Protein AF-A0A090VFE7-F1 (afdb_monomer_lite)

Organism: NCBI:txid221126

Secondary structure (DSSP, 8-state):
--GGGSTTTTTTSTTGGG--SSB-TTSPBPGGGHHHHHHHHHHHHHHHHHHHHHHHHHHHHH---------GGG------

pLDDT: mean 76.49, std 19.04, range [37.59, 97.81]

Sequence (80 aa):
MTIDSNTLFQNYFTNHKNYDEVLKSNMKINPEWGDLLSNLITAGPDELISRQKEIDWLMDENGVTYNVYNDPKAYTVLGI

Foldseek 3Di:
DDLCPDPVCVCVCVPVPDDDPQADPVRDGDVVCVVVVVVDVVCDDVNVVVVVVVVVVCCVVVVPPPPPPDDPPPPPDDDD

Radius of gyration: 19.97 Å; chains: 1; bounding box: 31×37×54 Å

Structure (mmCIF, N/CA/C/O backbone):
data_AF-A0A090VFE7-F1
#
_entry.id   AF-A0A090VFE7-F1
#
loop_
_atom_site.group_PDB
_atom_site.id
_atom_site.type_symbol
_atom_site.label_atom_id
_atom_site.label_alt_id
_atom_site.label_comp_id
_atom_site.label_asym_id
_atom_site.label_entity_id
_atom_site.label_seq_id
_atom_site.pdbx_PDB_ins_code
_atom_site.Cartn_x
_atom_site.Cartn_y
_atom_site.Cartn_z
_atom_site.occupancy
_atom_site.B_iso_or_equiv
_atom_site.auth_seq_id
_atom_site.auth_comp_id
_atom_site.auth_asym_id
_atom_site.auth_atom_id
_atom_site.pdbx_PDB_model_num
ATOM 1 N N . MET A 1 1 ? -17.390 -26.154 12.929 1.00 48.28 1 MET A N 1
ATOM 2 C CA . MET A 1 1 ? -17.062 -25.651 14.278 1.00 48.28 1 MET A CA 1
ATOM 3 C C . MET A 1 1 ? -17.492 -24.192 14.316 1.00 48.28 1 MET A C 1
ATOM 5 O O . MET A 1 1 ? -16.931 -23.399 13.576 1.00 48.28 1 MET A O 1
ATOM 9 N N . THR A 1 2 ? -18.566 -23.863 15.031 1.00 53.22 2 THR A N 1
ATOM 10 C CA . THR A 1 2 ? -19.121 -22.501 15.115 1.00 53.22 2 THR A CA 1
ATOM 11 C C . THR A 1 2 ? -18.287 -21.678 16.090 1.00 53.22 2 THR A C 1
ATOM 13 O O . THR A 1 2 ? -18.261 -21.975 17.285 1.00 53.22 2 THR A O 1
ATOM 16 N N . ILE A 1 3 ? -17.588 -20.666 15.573 1.00 59.97 3 ILE A N 1
ATOM 17 C CA . ILE A 1 3 ? -16.689 -19.782 16.336 1.00 59.97 3 ILE A CA 1
ATOM 18 C C . ILE A 1 3 ? -17.427 -19.134 17.526 1.00 59.97 3 ILE A C 1
ATOM 20 O O . ILE A 1 3 ? -16.843 -18.963 18.593 1.00 59.97 3 ILE A O 1
ATOM 24 N N . ASP A 1 4 ? -18.739 -18.931 17.389 1.00 60.53 4 ASP A N 1
ATOM 25 C CA . ASP A 1 4 ? -19.641 -18.359 18.398 1.00 60.53 4 ASP A CA 1
ATOM 26 C C . ASP A 1 4 ? -19.748 -19.169 19.707 1.00 60.53 4 ASP A C 1
ATOM 28 O O . ASP A 1 4 ? -20.146 -18.637 20.742 1.00 60.53 4 ASP A O 1
ATOM 32 N N . SER A 1 5 ? -19.397 -20.460 19.689 1.00 67.06 5 SER A N 1
ATOM 33 C CA . SER A 1 5 ? -19.499 -21.346 20.864 1.00 67.06 5 SER A CA 1
ATOM 34 C C . SER A 1 5 ? -18.254 -21.351 21.757 1.00 67.06 5 SER A C 1
ATOM 36 O O . SER A 1 5 ? -18.301 -21.857 22.878 1.00 67.06 5 SER A O 1
ATOM 38 N N . ASN A 1 6 ? -17.144 -20.771 21.293 1.00 77.50 6 ASN A N 1
ATOM 39 C CA . ASN A 1 6 ? -15.912 -20.674 22.065 1.00 77.50 6 ASN A CA 1
ATOM 40 C C . ASN A 1 6 ? -15.886 -19.346 22.835 1.00 77.50 6 ASN A C 1
ATOM 42 O O . ASN A 1 6 ? -15.878 -18.271 22.235 1.00 77.50 6 ASN A O 1
ATOM 46 N N . THR A 1 7 ? -15.841 -19.424 24.168 1.00 80.38 7 THR A N 1
ATOM 47 C CA . THR A 1 7 ? -15.814 -18.261 25.073 1.00 80.38 7 THR A CA 1
ATOM 48 C C . THR A 1 7 ? -14.683 -17.281 24.763 1.00 80.38 7 THR A C 1
ATOM 50 O O . THR A 1 7 ? -14.847 -16.086 24.990 1.00 80.38 7 THR A O 1
ATOM 53 N N . LEU A 1 8 ? -13.574 -17.755 24.184 1.00 79.00 8 LEU A N 1
ATOM 54 C CA . LEU A 1 8 ? -12.454 -16.917 23.757 1.00 79.00 8 LEU A CA 1
ATOM 55 C C . LEU A 1 8 ? -12.839 -15.934 22.641 1.00 79.00 8 LEU A C 1
ATOM 57 O O . LEU A 1 8 ? -12.322 -14.821 22.600 1.00 79.00 8 LEU A O 1
ATOM 61 N N . PHE A 1 9 ? -13.744 -16.329 21.742 1.00 78.94 9 PHE A N 1
ATOM 62 C CA . PHE A 1 9 ? -14.066 -15.564 20.535 1.00 78.94 9 PHE A CA 1
ATOM 63 C C . PHE A 1 9 ? -15.433 -14.874 20.575 1.00 78.94 9 PHE A C 1
ATOM 65 O O . PHE A 1 9 ? -15.751 -14.135 19.645 1.00 78.94 9 PHE A O 1
ATOM 72 N N . GLN A 1 10 ? -16.209 -15.037 21.656 1.00 73.69 10 GLN A N 1
ATOM 73 C CA . GLN A 1 10 ? -17.570 -14.486 21.791 1.00 73.69 10 GLN A CA 1
ATOM 74 C C . GLN A 1 10 ? -17.672 -12.983 21.492 1.00 73.69 10 GLN A C 1
ATOM 76 O O . GLN A 1 10 ? -18.677 -12.535 20.949 1.00 73.69 10 GLN A O 1
ATOM 81 N N . ASN A 1 11 ? -16.623 -12.213 21.797 1.00 71.94 11 ASN A N 1
ATOM 82 C CA . ASN A 1 11 ? -16.561 -10.771 21.542 1.00 71.94 11 ASN A CA 1
ATOM 83 C C . ASN A 1 11 ? -15.457 -10.373 20.555 1.00 71.94 11 ASN A C 1
ATOM 85 O O . ASN A 1 11 ? -15.195 -9.190 20.369 1.00 71.94 11 ASN A O 1
ATOM 89 N N . TYR A 1 12 ? -14.779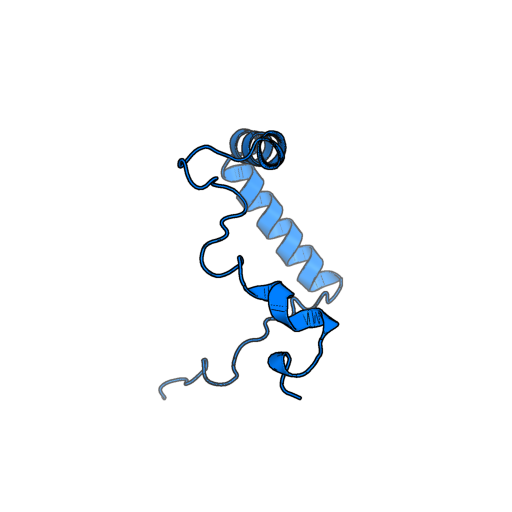 -11.336 19.928 1.00 70.94 12 TYR A N 1
ATOM 90 C CA . TYR A 1 12 ? -13.641 -11.026 19.064 1.00 70.94 12 TYR A CA 1
ATOM 91 C C . TYR A 1 12 ? -14.082 -10.215 17.837 1.00 70.94 12 TYR A C 1
ATOM 93 O O . TYR A 1 12 ? -13.431 -9.250 17.457 1.00 70.94 12 TYR A O 1
ATOM 101 N N . PHE A 1 13 ? -15.252 -10.523 17.271 1.00 69.62 13 PHE A N 1
ATOM 102 C CA . PHE A 1 13 ? -15.762 -9.863 16.064 1.00 69.62 13 PHE A CA 1
ATOM 103 C C . PHE A 1 13 ? -16.808 -8.765 16.320 1.00 69.62 13 PHE A C 1
ATOM 105 O O . PHE A 1 13 ? -17.261 -8.132 15.367 1.00 69.62 13 PHE A O 1
ATOM 112 N N . THR A 1 14 ? -17.197 -8.494 17.572 1.00 67.00 14 THR A N 1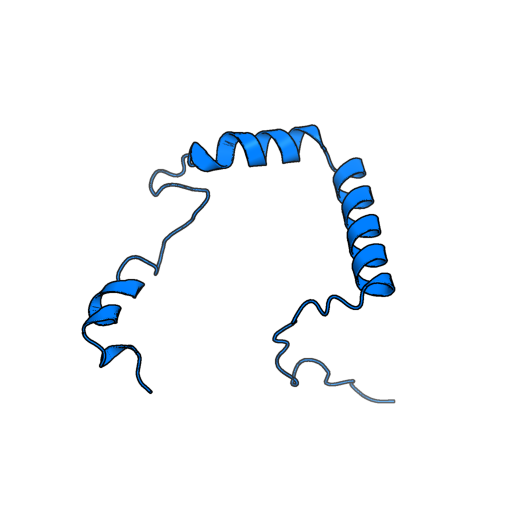
ATOM 113 C CA . THR A 1 14 ? -18.341 -7.607 17.880 1.00 67.00 14 THR A CA 1
ATOM 114 C C . THR A 1 14 ? -18.138 -6.156 17.442 1.00 67.00 14 THR A C 1
ATOM 116 O O . THR A 1 14 ? -19.115 -5.489 17.111 1.00 67.00 14 THR A O 1
ATOM 119 N N . ASN A 1 15 ? -16.890 -5.696 17.328 1.00 60.53 15 ASN A N 1
ATOM 120 C CA . ASN A 1 15 ? -16.556 -4.339 16.877 1.00 60.53 15 ASN A CA 1
ATOM 121 C C . ASN A 1 15 ? -16.035 -4.262 15.430 1.00 60.53 15 ASN A C 1
ATOM 123 O O . ASN A 1 15 ? -15.729 -3.176 14.948 1.00 60.53 15 ASN A O 1
ATOM 127 N N . HIS A 1 16 ? -15.948 -5.389 14.717 1.00 64.25 16 HIS A N 1
ATOM 128 C CA . HIS A 1 16 ? -15.283 -5.450 13.409 1.00 64.25 16 HIS A CA 1
ATOM 129 C C . HIS A 1 16 ? -16.197 -5.132 12.222 1.00 64.25 16 HIS A C 1
ATOM 131 O O . HIS A 1 16 ? -15.718 -4.997 11.102 1.00 64.25 16 HIS A O 1
ATOM 137 N N . LYS A 1 17 ? -17.511 -4.974 12.431 1.00 62.06 17 LYS A N 1
ATOM 138 C CA . LYS A 1 17 ? -18.454 -4.762 11.319 1.00 62.06 17 LYS A CA 1
ATOM 139 C C . LYS A 1 17 ? -18.267 -3.441 10.561 1.00 62.06 17 LYS A C 1
ATOM 141 O O . LYS A 1 17 ? -18.756 -3.357 9.446 1.00 62.06 17 LYS A O 1
ATOM 146 N N . ASN A 1 18 ? -17.573 -2.457 11.140 1.00 66.75 18 ASN A N 1
ATOM 147 C CA . ASN A 1 18 ? -17.325 -1.133 10.550 1.00 66.75 18 ASN A CA 1
ATOM 148 C C . ASN A 1 18 ? -15.915 -0.606 10.892 1.00 66.75 18 ASN A C 1
ATOM 150 O O . ASN A 1 18 ? -15.731 0.600 11.063 1.00 66.75 18 ASN A O 1
ATOM 154 N N . TYR A 1 19 ? -14.945 -1.500 11.099 1.00 75.44 19 TYR A N 1
ATOM 155 C CA . TYR A 1 19 ? -13.573 -1.084 11.372 1.00 75.44 19 TYR A CA 1
ATOM 156 C C . TYR A 1 19 ? -12.856 -0.808 10.051 1.00 75.44 19 TYR A C 1
ATOM 158 O O . TYR A 1 19 ? -12.682 -1.714 9.240 1.00 75.44 19 TYR A O 1
ATOM 166 N N . ASP A 1 20 ? -12.470 0.446 9.847 1.00 86.31 20 ASP A N 1
ATOM 167 C CA . ASP A 1 20 ? -11.548 0.851 8.793 1.00 86.31 20 ASP A CA 1
ATOM 168 C C . ASP A 1 20 ? -10.182 1.100 9.448 1.00 86.31 20 ASP A C 1
ATOM 170 O O . ASP A 1 20 ? -10.068 1.827 10.440 1.00 86.31 20 ASP A O 1
ATOM 174 N N . GLU A 1 21 ? -9.150 0.427 8.942 1.00 88.38 21 GLU A N 1
ATOM 175 C CA . GLU A 1 21 ? -7.792 0.512 9.485 1.00 88.38 21 GLU A CA 1
ATOM 176 C C . GLU A 1 21 ? -7.172 1.898 9.258 1.00 88.38 21 GLU A C 1
ATOM 178 O O . GLU A 1 21 ? -6.422 2.401 10.108 1.00 88.38 21 GLU A O 1
ATOM 183 N N . VAL A 1 22 ? -7.515 2.520 8.126 1.00 91.69 22 VAL A N 1
ATOM 184 C CA . VAL A 1 22 ? -6.931 3.762 7.619 1.00 91.69 22 VAL A CA 1
ATOM 185 C C . VAL A 1 22 ? -7.731 4.968 8.095 1.00 91.69 22 VAL A C 1
ATOM 187 O O . VAL A 1 22 ? -7.145 5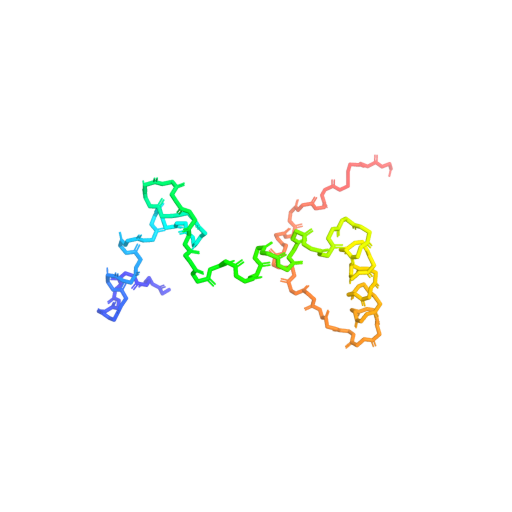.965 8.517 1.00 91.69 22 VAL A O 1
ATOM 190 N N . LEU A 1 23 ? -9.061 4.900 8.059 1.00 90.75 23 LEU A N 1
ATOM 191 C CA . LEU A 1 23 ? -9.954 5.978 8.466 1.00 90.75 23 LEU A CA 1
ATOM 192 C C . LEU A 1 23 ? -10.556 5.708 9.843 1.00 90.75 23 LEU A C 1
ATOM 194 O O . LEU A 1 23 ? -11.263 4.737 10.085 1.00 90.75 23 LEU A O 1
ATOM 198 N N . LYS A 1 24 ? -10.356 6.650 10.762 1.00 87.19 24 LYS A N 1
ATOM 199 C CA . LYS A 1 24 ? -11.100 6.672 12.024 1.00 87.19 24 LYS A CA 1
ATOM 200 C C . LYS A 1 24 ? -12.568 7.012 11.752 1.00 87.19 24 LYS A C 1
ATOM 202 O O . LYS A 1 24 ? -12.905 7.628 10.745 1.00 87.19 24 LYS A O 1
ATOM 207 N N . SER A 1 25 ? -13.440 6.728 12.718 1.00 85.12 25 SER A N 1
ATOM 208 C CA . SER A 1 25 ? -14.885 7.018 12.636 1.00 85.12 25 SER A CA 1
ATOM 209 C C . SER A 1 25 ? -15.239 8.487 12.357 1.00 85.12 25 SER A C 1
ATOM 211 O O . SER A 1 25 ? -16.348 8.787 11.928 1.00 85.12 25 SER A O 1
ATOM 213 N N . ASN A 1 26 ? -14.307 9.414 12.585 1.00 89.12 26 ASN A N 1
ATOM 214 C CA . ASN A 1 26 ? -14.439 10.838 12.277 1.00 89.12 26 ASN A CA 1
ATOM 215 C C . ASN A 1 26 ? -13.860 11.230 10.904 1.00 89.12 26 ASN A C 1
ATOM 217 O O . ASN A 1 26 ? -13.602 12.412 10.678 1.00 89.12 26 ASN A O 1
ATOM 221 N N . MET A 1 27 ? -13.613 10.256 10.024 1.00 88.50 27 MET A N 1
ATOM 222 C CA . MET A 1 27 ? -13.036 10.431 8.686 1.00 88.50 27 MET A CA 1
ATOM 223 C C . MET A 1 27 ? -11.618 11.020 8.673 1.00 88.50 27 MET A C 1
ATOM 225 O O . MET A 1 27 ? -11.157 11.512 7.645 1.00 88.50 27 MET A O 1
ATOM 229 N N . LYS A 1 28 ? -10.900 10.978 9.802 1.00 92.56 28 LYS A N 1
ATOM 230 C CA . LYS A 1 28 ? -9.478 11.336 9.844 1.00 92.56 28 LYS A CA 1
ATOM 231 C C . LYS A 1 28 ? -8.618 10.110 9.595 1.00 92.56 28 LYS A C 1
ATOM 233 O O . LYS A 1 28 ? -8.907 9.036 10.121 1.00 92.56 28 LYS A O 1
ATOM 238 N N . ILE A 1 29 ? -7.518 10.313 8.876 1.00 92.44 29 ILE A N 1
ATOM 239 C CA . ILE A 1 29 ? -6.490 9.290 8.696 1.00 92.44 29 ILE A CA 1
ATOM 240 C C . ILE A 1 29 ? -5.916 8.907 10.063 1.00 92.44 29 ILE A C 1
ATOM 242 O O . ILE A 1 29 ? -5.637 9.755 10.918 1.00 92.44 29 ILE A O 1
ATOM 246 N N . ASN A 1 30 ? -5.765 7.609 10.272 1.00 93.69 30 ASN A N 1
ATOM 247 C CA . ASN A 1 30 ? -5.092 7.041 11.415 1.00 93.69 30 ASN A CA 1
ATOM 248 C C . ASN A 1 30 ? -3.575 7.326 11.324 1.00 93.69 30 ASN A C 1
ATOM 250 O O . ASN A 1 30 ? -2.958 6.914 10.345 1.00 93.69 30 ASN A O 1
ATOM 254 N N . PRO A 1 31 ? -2.957 8.016 12.310 1.00 93.75 31 PRO A N 1
ATOM 255 C CA . PRO A 1 31 ? -1.542 8.399 12.252 1.00 93.75 31 PRO A CA 1
ATOM 256 C C . PRO A 1 31 ? -0.568 7.235 12.060 1.00 93.75 31 PRO A C 1
ATOM 258 O O . PRO A 1 31 ? 0.465 7.432 11.434 1.00 93.75 31 PRO A O 1
ATOM 261 N N . GLU A 1 32 ? -0.924 6.033 12.522 1.00 94.12 32 GLU A N 1
ATOM 262 C CA . GLU A 1 32 ? -0.116 4.817 12.332 1.00 94.12 32 GLU A CA 1
ATOM 263 C C . GLU A 1 32 ? 0.095 4.465 10.847 1.00 94.12 32 GLU A C 1
ATOM 265 O O . GLU A 1 32 ? 1.065 3.807 10.490 1.00 94.12 32 GLU A O 1
ATOM 270 N N . TRP A 1 33 ? -0.786 4.942 9.962 1.00 96.31 33 TRP A N 1
ATOM 271 C CA . TRP A 1 33 ? -0.664 4.782 8.510 1.00 96.31 33 TRP A CA 1
ATOM 272 C C . TRP A 1 33 ? 0.069 5.943 7.829 1.00 96.31 33 TRP A C 1
ATOM 274 O O . TRP A 1 33 ? 0.290 5.897 6.619 1.00 96.31 33 TRP A O 1
ATOM 284 N N . GLY A 1 34 ? 0.438 6.991 8.571 1.00 94.56 34 GLY A N 1
ATOM 285 C CA . GLY A 1 34 ? 0.988 8.230 8.021 1.00 94.56 34 GLY A CA 1
ATOM 286 C C . GLY A 1 34 ? 2.247 8.006 7.189 1.00 94.56 34 GLY A C 1
ATOM 287 O O . GLY A 1 34 ? 2.309 8.452 6.043 1.00 94.56 34 GLY A O 1
ATOM 288 N N . ASP A 1 35 ? 3.208 7.257 7.728 1.00 96.19 35 ASP A N 1
ATOM 289 C CA . ASP A 1 35 ? 4.475 6.986 7.045 1.00 96.19 35 ASP A CA 1
ATOM 290 C C . ASP A 1 35 ? 4.270 6.131 5.791 1.00 96.19 35 ASP A C 1
ATOM 292 O O . ASP A 1 35 ? 4.826 6.438 4.737 1.00 96.19 35 ASP A O 1
ATOM 296 N N . LEU A 1 36 ? 3.418 5.100 5.862 1.00 95.62 36 LEU A N 1
ATOM 297 C CA . LEU A 1 36 ? 3.112 4.270 4.697 1.00 95.62 36 LEU A CA 1
ATOM 298 C C . LEU A 1 36 ? 2.477 5.102 3.580 1.00 95.62 36 LEU A C 1
ATOM 300 O O . LEU A 1 36 ? 2.924 5.040 2.437 1.00 95.62 36 LEU A O 1
ATOM 304 N N . LEU A 1 37 ? 1.456 5.896 3.905 1.00 95.75 37 LEU A N 1
ATOM 305 C CA . LEU A 1 37 ? 0.762 6.729 2.925 1.00 95.75 37 LEU A CA 1
ATOM 306 C C . LEU A 1 37 ? 1.697 7.789 2.330 1.00 95.75 37 LEU A C 1
ATOM 308 O O . LEU A 1 37 ? 1.682 8.000 1.119 1.00 95.75 37 LEU A O 1
ATOM 312 N N . SER A 1 3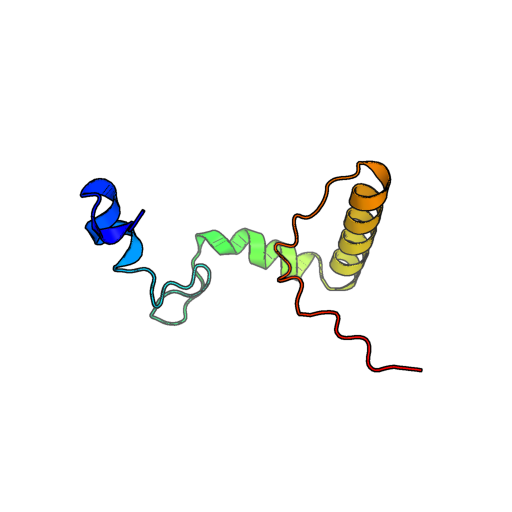8 ? 2.551 8.406 3.151 1.00 96.81 38 SER A N 1
ATOM 313 C CA . SER A 1 38 ? 3.579 9.348 2.692 1.00 96.81 38 SER A CA 1
ATOM 314 C C . SER A 1 38 ? 4.555 8.690 1.714 1.00 96.81 38 SER A C 1
ATOM 316 O O . SER A 1 38 ? 4.850 9.249 0.655 1.00 96.81 38 SER A O 1
ATOM 318 N N . ASN A 1 39 ? 5.004 7.471 2.016 1.00 96.50 39 ASN A N 1
ATOM 319 C CA . ASN A 1 39 ? 5.902 6.714 1.148 1.00 96.50 39 ASN A CA 1
ATOM 320 C C . ASN A 1 39 ? 5.226 6.315 -0.168 1.00 96.50 39 ASN A C 1
ATOM 322 O O . ASN A 1 39 ? 5.848 6.433 -1.219 1.00 96.50 39 ASN A O 1
ATOM 326 N N . LEU A 1 40 ? 3.951 5.910 -0.140 1.00 95.88 40 LEU A N 1
ATOM 327 C CA . LEU A 1 40 ? 3.180 5.603 -1.351 1.00 95.88 40 LEU A CA 1
ATOM 328 C C . LEU A 1 40 ? 3.012 6.837 -2.248 1.00 95.88 40 LEU A C 1
ATOM 330 O O . LEU A 1 40 ? 3.193 6.747 -3.461 1.00 95.88 40 LEU A O 1
ATOM 334 N N . ILE A 1 41 ? 2.712 7.995 -1.653 1.00 96.00 41 ILE A N 1
ATOM 335 C CA . ILE A 1 41 ? 2.600 9.269 -2.378 1.00 96.00 41 ILE A CA 1
ATOM 336 C C . ILE A 1 41 ? 3.954 9.675 -2.969 1.00 96.00 41 ILE A C 1
ATOM 338 O O . ILE A 1 41 ? 4.015 10.105 -4.118 1.00 96.00 41 ILE A O 1
ATOM 342 N N . THR A 1 42 ? 5.032 9.522 -2.198 1.00 97.81 42 THR A N 1
ATOM 343 C CA . THR A 1 42 ? 6.393 9.884 -2.618 1.00 97.81 42 THR A CA 1
ATOM 344 C C . THR A 1 42 ? 6.912 8.971 -3.728 1.00 97.81 42 THR A C 1
ATOM 346 O O . THR A 1 42 ? 7.562 9.455 -4.649 1.00 97.81 42 THR A O 1
ATOM 349 N N . ALA A 1 43 ? 6.612 7.670 -3.663 1.00 96.56 43 ALA A N 1
ATOM 350 C CA . ALA A 1 43 ? 6.953 6.707 -4.707 1.00 96.56 43 ALA A CA 1
ATOM 351 C C . ALA A 1 43 ? 6.288 7.083 -6.039 1.00 96.56 43 ALA A C 1
ATOM 353 O O . ALA A 1 43 ? 6.936 7.106 -7.085 1.00 96.56 43 ALA A O 1
ATOM 354 N N . GLY A 1 44 ? 5.001 7.432 -5.995 1.00 96.62 44 GLY A N 1
ATOM 355 C CA . GLY A 1 44 ? 4.257 7.799 -7.190 1.00 96.62 44 GLY A CA 1
ATOM 356 C C . GLY A 1 44 ? 4.013 6.616 -8.140 1.00 96.62 44 GLY A C 1
ATOM 357 O O . GLY A 1 44 ? 4.421 5.482 -7.885 1.00 96.62 44 GLY A O 1
ATOM 358 N N . PRO A 1 45 ? 3.295 6.854 -9.247 1.00 95.69 45 PRO A N 1
ATOM 359 C CA . PRO A 1 45 ? 2.781 5.784 -10.098 1.00 95.69 45 PRO A CA 1
ATOM 360 C C . PRO A 1 45 ? 3.878 4.961 -10.783 1.00 95.69 45 PRO A C 1
ATOM 362 O O . PRO A 1 45 ? 3.758 3.740 -10.852 1.00 95.69 45 PRO A O 1
ATOM 365 N N . ASP A 1 46 ? 4.950 5.597 -11.255 1.00 97.44 46 ASP A N 1
ATOM 366 C CA . ASP A 1 46 ? 6.001 4.912 -12.016 1.00 97.44 46 ASP A CA 1
ATOM 367 C C . ASP A 1 46 ? 6.767 3.900 -11.151 1.00 97.44 46 ASP A C 1
ATOM 369 O O . ASP A 1 46 ? 7.012 2.768 -11.573 1.00 97.44 46 ASP A O 1
ATOM 373 N N . GLU A 1 47 ? 7.080 4.278 -9.911 1.00 96.81 47 GLU A N 1
ATOM 374 C CA . GLU A 1 47 ? 7.743 3.404 -8.942 1.00 96.81 47 GLU A CA 1
ATOM 375 C C . GLU A 1 47 ? 6.829 2.249 -8.520 1.00 96.81 47 GLU A C 1
ATOM 377 O O . GLU A 1 47 ? 7.280 1.110 -8.412 1.00 96.81 47 GLU A O 1
ATOM 382 N N . LEU A 1 48 ? 5.530 2.502 -8.331 1.00 96.62 48 LEU A N 1
ATOM 383 C CA . LEU A 1 48 ? 4.567 1.444 -8.017 1.00 96.62 48 LEU A CA 1
ATOM 384 C C . LEU A 1 48 ? 4.426 0.439 -9.171 1.00 96.62 48 LEU A C 1
ATOM 386 O O . LEU A 1 48 ? 4.380 -0.766 -8.929 1.00 96.62 48 LEU A O 1
ATOM 390 N N . ILE A 1 49 ? 4.429 0.909 -10.423 1.00 96.69 49 ILE A N 1
ATOM 391 C CA . ILE A 1 49 ? 4.442 0.041 -11.612 1.00 96.69 49 ILE A CA 1
ATOM 392 C C . ILE A 1 49 ? 5.740 -0.774 -11.676 1.00 96.69 49 ILE A C 1
ATOM 394 O O . ILE A 1 49 ? 5.709 -1.953 -12.028 1.00 96.69 49 ILE A O 1
ATOM 398 N N . SER A 1 50 ? 6.880 -0.166 -11.342 1.00 96.44 50 SER A N 1
ATOM 399 C CA . SER A 1 50 ? 8.169 -0.862 -11.280 1.00 96.44 50 SER A CA 1
ATOM 400 C C . SER A 1 50 ? 8.156 -1.979 -10.229 1.00 96.44 50 SER A C 1
ATOM 402 O O . SER A 1 50 ? 8.492 -3.122 -10.538 1.00 96.44 50 SER A O 1
ATOM 404 N N . ARG A 1 51 ? 7.661 -1.684 -9.020 1.00 94.50 51 ARG A N 1
ATOM 405 C CA . ARG A 1 51 ? 7.513 -2.659 -7.927 1.00 94.50 51 ARG A CA 1
ATOM 406 C C . ARG A 1 51 ? 6.566 -3.798 -8.277 1.00 94.50 51 ARG A C 1
ATOM 408 O O . ARG A 1 51 ? 6.839 -4.933 -7.907 1.00 94.50 51 ARG A O 1
ATOM 415 N N . GLN A 1 52 ? 5.488 -3.530 -9.016 1.00 92.88 52 GLN A N 1
ATOM 416 C CA . GLN A 1 52 ? 4.602 -4.595 -9.490 1.00 92.88 52 GLN A CA 1
ATOM 417 C C . GLN A 1 52 ? 5.350 -5.587 -10.391 1.00 92.88 52 GLN A C 1
ATOM 419 O O . GLN A 1 52 ? 5.217 -6.789 -10.201 1.00 92.88 52 GLN A O 1
ATOM 424 N N . LYS A 1 53 ? 6.190 -5.103 -11.315 1.00 94.25 53 LYS A N 1
ATOM 425 C CA . LYS A 1 53 ? 6.992 -5.978 -12.190 1.00 94.25 53 LYS A CA 1
ATOM 426 C C . LYS A 1 53 ? 8.012 -6.805 -11.411 1.00 94.25 53 LYS A C 1
ATOM 428 O O . LYS A 1 53 ? 8.265 -7.951 -11.765 1.00 94.25 53 LYS A O 1
ATOM 433 N N . GLU A 1 54 ? 8.609 -6.222 -10.373 1.00 92.38 54 GLU A N 1
ATOM 434 C CA . GLU A 1 54 ? 9.517 -6.939 -9.474 1.00 92.38 54 GLU A CA 1
ATOM 435 C C . GLU A 1 54 ? 8.777 -8.044 -8.713 1.00 92.38 54 GLU A C 1
ATOM 437 O O . GLU A 1 54 ? 9.266 -9.167 -8.648 1.00 92.38 54 GLU A O 1
ATOM 442 N N . ILE A 1 55 ? 7.576 -7.756 -8.202 1.00 90.38 55 ILE A N 1
ATOM 443 C CA . ILE A 1 55 ? 6.717 -8.760 -7.566 1.00 90.38 55 ILE A CA 1
ATOM 444 C C . ILE A 1 55 ? 6.393 -9.883 -8.554 1.00 90.38 55 ILE A C 1
ATOM 446 O O . ILE A 1 55 ? 6.585 -11.042 -8.203 1.00 90.38 55 ILE A O 1
ATOM 450 N N . ASP A 1 56 ? 5.959 -9.562 -9.775 1.00 88.44 56 ASP A N 1
ATOM 451 C CA . ASP A 1 56 ? 5.636 -10.562 -10.802 1.00 88.44 56 ASP A CA 1
ATOM 452 C C . ASP A 1 56 ? 6.843 -11.475 -11.081 1.00 88.44 56 ASP A C 1
ATOM 454 O O . ASP A 1 56 ? 6.723 -12.699 -11.070 1.00 88.44 56 ASP A O 1
ATOM 458 N N . TRP A 1 57 ? 8.034 -10.886 -11.225 1.00 88.62 57 TRP A N 1
ATOM 459 C CA . TRP A 1 57 ? 9.272 -11.636 -11.421 1.00 88.62 57 TRP A CA 1
ATOM 460 C C . TRP A 1 57 ? 9.623 -12.528 -10.219 1.00 88.62 57 TRP A C 1
ATOM 462 O O . TRP A 1 57 ? 9.971 -13.693 -10.402 1.00 88.62 57 TRP A O 1
ATOM 472 N N . LEU A 1 58 ? 9.484 -12.021 -8.988 1.00 85.94 58 LEU A N 1
ATOM 473 C CA . LEU A 1 58 ? 9.734 -12.795 -7.768 1.00 85.94 58 LEU A CA 1
ATOM 474 C C . LEU A 1 58 ? 8.753 -13.963 -7.605 1.00 85.94 58 LEU A C 1
ATOM 476 O O . LEU A 1 58 ? 9.150 -15.014 -7.094 1.00 85.94 58 LEU A O 1
ATOM 480 N N . MET A 1 59 ? 7.496 -13.792 -8.024 1.00 83.06 59 MET A N 1
ATOM 481 C CA . MET A 1 59 ? 6.487 -14.855 -8.033 1.00 83.06 59 MET A CA 1
ATOM 482 C C . MET A 1 59 ? 6.843 -15.949 -9.044 1.00 83.06 59 MET A C 1
ATOM 484 O O . MET A 1 59 ? 6.788 -17.131 -8.698 1.00 83.06 59 MET A O 1
ATOM 488 N N . ASP A 1 60 ? 7.251 -15.555 -10.253 1.00 82.12 60 ASP A N 1
ATOM 489 C CA . ASP A 1 60 ? 7.650 -16.473 -11.324 1.00 82.12 60 ASP A CA 1
ATOM 490 C C . ASP A 1 60 ? 8.931 -17.249 -10.973 1.00 82.12 60 ASP A C 1
ATOM 492 O O . ASP A 1 60 ? 9.030 -18.445 -11.250 1.00 82.12 60 ASP A O 1
ATOM 496 N N . GLU A 1 61 ? 9.909 -16.589 -10.344 1.00 80.56 61 GLU A N 1
ATOM 497 C CA . GLU A 1 61 ? 11.208 -17.183 -10.011 1.00 80.56 61 GLU A CA 1
ATOM 498 C C . GLU A 1 61 ? 11.147 -18.088 -8.770 1.00 80.56 61 GLU A C 1
ATOM 500 O O . GLU A 1 61 ? 11.677 -19.200 -8.784 1.00 80.56 61 GLU A O 1
ATOM 505 N N . ASN A 1 62 ? 10.503 -17.634 -7.687 1.00 73.69 62 ASN A N 1
ATOM 506 C CA . ASN A 1 62 ? 10.536 -18.328 -6.394 1.00 73.6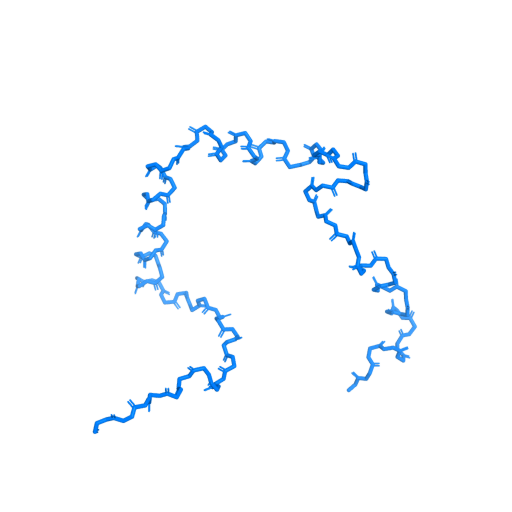9 62 ASN A CA 1
ATOM 507 C C . ASN A 1 62 ? 9.317 -19.228 -6.146 1.00 73.69 62 ASN A C 1
ATOM 509 O O . ASN A 1 62 ? 9.256 -19.905 -5.117 1.00 73.69 62 ASN A O 1
ATOM 513 N N . GLY A 1 63 ? 8.332 -19.235 -7.052 1.00 62.31 63 GLY A N 1
ATOM 514 C CA . GLY A 1 63 ? 7.119 -20.039 -6.912 1.00 62.31 63 GLY A CA 1
ATOM 515 C C . GLY A 1 63 ? 6.317 -19.704 -5.653 1.00 62.31 63 GLY A C 1
ATOM 516 O O . GLY A 1 63 ? 5.607 -20.568 -5.134 1.00 62.31 63 GLY A O 1
ATOM 517 N N . VAL A 1 64 ? 6.439 -18.473 -5.133 1.00 56.53 64 VAL A N 1
ATOM 518 C CA . VAL A 1 64 ? 5.573 -17.975 -4.061 1.00 56.53 64 VAL A CA 1
ATOM 519 C C . VAL A 1 64 ? 4.168 -17.954 -4.642 1.00 56.53 64 VAL A C 1
ATOM 521 O O . VAL A 1 64 ? 3.772 -17.048 -5.362 1.00 56.53 64 VAL A O 1
ATOM 524 N N . THR A 1 65 ? 3.393 -19.001 -4.389 1.00 55.91 65 THR A N 1
ATOM 525 C CA . THR A 1 65 ? 1.995 -19.009 -4.783 1.00 55.91 65 THR A CA 1
ATOM 526 C C . THR A 1 65 ? 1.309 -17.970 -3.914 1.00 55.91 65 THR A C 1
ATOM 528 O O . THR A 1 65 ? 1.074 -18.209 -2.725 1.00 55.91 65 THR A O 1
ATOM 531 N N . TYR A 1 66 ? 0.991 -16.806 -4.487 1.00 50.72 66 TYR A N 1
ATOM 532 C CA . TYR A 1 66 ? -0.087 -15.989 -3.953 1.00 50.72 66 TYR A CA 1
ATOM 533 C C . TYR A 1 66 ? -1.280 -16.936 -3.879 1.00 50.72 66 TYR A C 1
ATOM 535 O O . TYR A 1 66 ? -1.803 -17.360 -4.910 1.00 50.72 66 TYR A O 1
ATOM 543 N N . ASN A 1 67 ? -1.634 -17.376 -2.672 1.00 52.84 67 ASN A N 1
ATOM 544 C CA . ASN A 1 67 ? -2.813 -18.198 -2.472 1.00 52.84 67 ASN A CA 1
ATOM 545 C C . ASN A 1 67 ? -4.002 -17.283 -2.729 1.00 52.84 67 ASN A C 1
ATOM 547 O O . ASN A 1 67 ? -4.592 -16.716 -1.811 1.00 52.84 67 ASN A O 1
ATOM 551 N N . VAL A 1 68 ? -4.336 -17.120 -4.007 1.00 50.06 68 VAL A N 1
ATOM 552 C CA . VAL A 1 68 ? -5.660 -16.711 -4.406 1.00 50.06 68 VAL A CA 1
ATOM 553 C C . VAL A 1 68 ? -6.532 -17.840 -3.886 1.00 50.06 68 VAL A C 1
ATOM 555 O O . VAL A 1 68 ? -6.601 -18.916 -4.478 1.00 50.06 68 VAL A O 1
ATOM 558 N N . TYR A 1 69 ? -7.179 -17.634 -2.744 1.00 49.12 69 TYR A N 1
ATOM 559 C CA . TYR A 1 69 ? -8.380 -18.385 -2.413 1.00 49.12 69 TYR A CA 1
ATOM 560 C C . TYR A 1 69 ? -9.455 -17.963 -3.432 1.00 49.12 69 TYR A C 1
ATOM 562 O O . TYR A 1 69 ? -10.411 -17.270 -3.102 1.00 49.12 69 TYR A O 1
ATOM 570 N N . ASN A 1 70 ? -9.238 -18.301 -4.706 1.00 42.31 70 ASN A N 1
ATOM 571 C CA . ASN A 1 70 ? -10.172 -18.095 -5.794 1.00 42.31 70 ASN A CA 1
ATOM 572 C C . ASN A 1 70 ? -11.175 -19.235 -5.688 1.00 42.31 70 ASN A C 1
ATOM 574 O O . ASN A 1 70 ? -10.824 -20.408 -5.826 1.00 42.31 70 ASN A O 1
ATOM 578 N N . ASP A 1 71 ? -12.424 -18.875 -5.424 1.00 51.69 71 ASP A N 1
ATOM 579 C CA . ASP A 1 71 ? -13.572 -19.731 -5.680 1.00 51.69 71 ASP A CA 1
ATOM 580 C C . ASP A 1 71 ? -13.434 -20.348 -7.095 1.00 51.69 71 ASP A C 1
ATOM 582 O O . ASP A 1 71 ? -13.327 -19.603 -8.077 1.00 51.69 71 ASP A O 1
ATOM 586 N N . PRO A 1 72 ? -13.434 -21.688 -7.241 1.00 52.72 72 PRO A N 1
ATOM 587 C CA . PRO A 1 72 ? -13.305 -22.366 -8.532 1.00 52.72 72 PRO A CA 1
ATOM 588 C C . PRO A 1 72 ? -14.372 -21.985 -9.572 1.00 52.72 72 PRO A C 1
ATOM 590 O O . PRO A 1 72 ? -14.236 -22.335 -10.743 1.00 52.72 72 PRO A O 1
ATOM 593 N N . LYS A 1 73 ? -15.450 -21.291 -9.182 1.00 51.06 73 LYS A N 1
ATOM 594 C CA . LYS A 1 73 ? -16.573 -20.948 -10.070 1.00 51.06 73 LYS A CA 1
ATOM 595 C C . LYS A 1 73 ? -16.349 -19.745 -10.992 1.00 51.06 73 LYS A C 1
ATOM 597 O O . LYS A 1 73 ? -17.196 -19.500 -11.849 1.00 51.06 73 LYS A O 1
ATOM 602 N N . ALA A 1 74 ? -15.248 -19.005 -10.864 1.00 48.78 74 ALA A N 1
ATOM 603 C CA . ALA A 1 74 ? -15.027 -17.805 -11.680 1.00 48.78 74 ALA A CA 1
ATOM 604 C C . ALA A 1 74 ? -14.632 -18.092 -13.145 1.00 48.78 74 ALA A C 1
ATOM 606 O O . ALA A 1 74 ? -14.829 -17.234 -14.004 1.00 48.78 74 ALA A O 1
ATOM 607 N N . TYR A 1 75 ? -14.141 -19.293 -13.472 1.00 47.41 75 TYR A N 1
ATOM 608 C CA . TYR A 1 75 ? -13.800 -19.665 -14.851 1.00 47.41 75 TYR A CA 1
ATOM 609 C C . TYR A 1 75 ? -14.916 -20.486 -15.501 1.00 47.41 75 TYR A C 1
ATOM 611 O O . TYR A 1 75 ? -14.752 -21.665 -15.802 1.00 47.41 75 TYR A O 1
ATOM 619 N N . THR A 1 76 ? -16.063 -19.854 -15.756 1.00 37.59 76 THR A N 1
ATOM 620 C CA . THR A 1 76 ? -16.944 -20.345 -16.826 1.00 37.59 76 THR A CA 1
ATOM 621 C C . T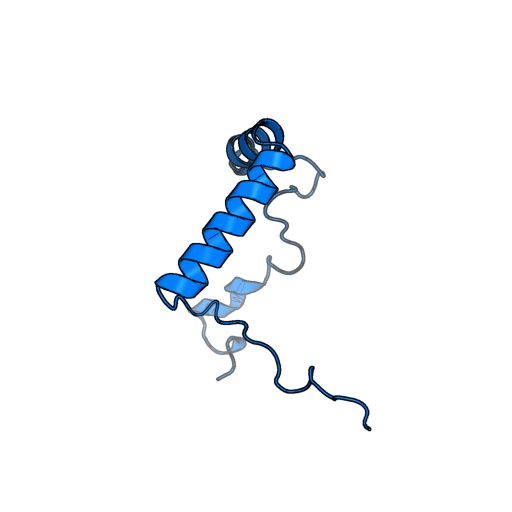HR A 1 76 ? -16.479 -19.700 -18.125 1.00 37.59 76 THR A C 1
ATOM 623 O O . THR A 1 76 ? -16.835 -18.564 -18.429 1.00 37.59 76 THR A O 1
ATOM 626 N N . VAL A 1 77 ? -15.643 -20.414 -18.879 1.00 40.88 77 VAL A N 1
ATOM 627 C CA . VAL A 1 77 ? -15.377 -20.084 -20.283 1.00 40.88 77 VAL A CA 1
ATOM 628 C C . VAL A 1 77 ? -16.675 -20.346 -21.047 1.00 40.88 77 VAL A C 1
ATOM 630 O O . VAL A 1 77 ? -17.106 -21.492 -21.171 1.00 40.88 77 VAL A O 1
ATOM 633 N N . LEU A 1 78 ? -17.334 -19.279 -21.506 1.00 43.81 78 LEU A N 1
ATOM 634 C CA . LEU A 1 78 ? -18.379 -19.393 -22.521 1.00 43.81 78 LEU A CA 1
ATOM 635 C C . LEU A 1 78 ? -17.724 -19.824 -23.832 1.00 43.81 78 LEU A C 1
ATOM 637 O O . LEU A 1 78 ? -16.663 -19.325 -24.202 1.00 43.81 78 LEU A O 1
ATOM 641 N N . GLY A 1 79 ? -18.348 -20.814 -24.459 1.00 43.84 79 GLY A N 1
ATOM 642 C CA . GLY A 1 79 ? -17.721 -21.688 -25.432 1.00 43.84 79 GLY A CA 1
ATOM 643 C C . GLY A 1 79 ? -17.366 -21.065 -26.777 1.00 43.84 79 GLY A C 1
ATOM 644 O O . GLY A 1 79 ? -17.957 -20.084 -27.231 1.00 43.84 79 GLY A O 1
ATOM 645 N N . ILE A 1 80 ? -16.438 -21.765 -27.420 1.00 39.50 80 ILE A N 1
ATOM 646 C CA . ILE A 1 80 ? -16.410 -22.050 -28.855 1.00 39.50 80 ILE A CA 1
ATOM 647 C C . ILE A 1 80 ? -16.253 -23.559 -29.009 1.00 39.50 80 ILE A C 1
ATOM 649 O O . ILE A 1 80 ? -15.486 -24.141 -28.209 1.00 39.50 80 ILE A O 1
#